Protein AF-A0A345UH56-F1 (afdb_monomer)

InterPro domains:
  IPR008769 Poly granule associated [PF05597] (12-130)
  IPR008769 Poly granule associated [PTHR38664] (7-149)

Foldseek 3Di:
DVVVVVVVVVVVVVVVVVVVVVVVVVVVVVVVVVVVVCPPVVVVVVVVVVVVVVVVVVVVVVVCVVVVVVVVVVVVVVVVVVVVVVVVVVVVVVVVVVVVCVVVVPDDPVNVVVVVVVVVVVVVVVVVVVVVVVVVVPDDPDDDDDDDDDD

Organism: NCBI:txid1457365

Radius of gyration: 54.68 Å; Cα contacts (8 Å, |Δi|>4): 7; chains: 1; bounding box: 114×68×147 Å

Sequence (151 aa):
MSKQVEKVKHEEEINVVDSLTGKAREVWLAGLGALASVEEEGQKVFTKLVEKGTHFEARGKKQLDETYEELLVAYKKLEDRVKSSFNKAEGEIDDNMQELIHKMGVPTQDEIKELTSQVEKLINKVDDLSKKVDQADKKPAAPAAAAKAGK

Solvent-accessible surface area (backbone atoms only — not comparable to full-atom values): 8592 Å² total; per-residue (Å²): 118,70,73,59,57,56,51,54,52,54,57,52,53,53,52,53,53,51,54,50,51,52,51,53,49,51,53,50,50,50,53,52,47,59,66,63,63,38,64,73,64,41,50,57,51,47,51,53,50,50,54,50,46,54,57,46,50,58,51,47,52,59,57,44,56,61,50,47,55,55,47,51,53,51,46,51,55,49,50,53,52,51,51,55,52,46,55,50,52,50,51,54,48,50,54,52,49,51,52,50,40,55,72,69,70,52,84,49,76,64,59,52,51,52,51,51,54,51,48,52,55,48,51,53,52,50,52,54,48,50,57,50,52,58,50,62,76,63,56,75,86,76,80,93,77,87,83,89,86,85,134

Secondary structure (DSSP, 8-state):
-HHHHHHHHHHHHHHHHHHHHHHHHHHHHHHHHHHHTTHHHHHHHHHHHHHHHHHHHHHHHHHHHHHHHHHHHHHHHHHHHHHHHHHHHHHHHHHHHHHHHHHTTPPPHHHHHHHHHHHHHHHHHHHHHHHHHHHHHT-------------

Structure (mmCIF, N/CA/C/O backbone):
data_AF-A0A345UH56-F1
#
_entry.id   AF-A0A345UH56-F1
#
loop_
_atom_site.group_PDB
_atom_site.id
_atom_site.type_symbol
_atom_site.label_atom_id
_atom_site.label_alt_id
_atom_site.label_comp_id
_atom_site.label_asym_id
_atom_site.label_entity_id
_atom_site.label_seq_id
_atom_site.pdbx_PDB_ins_code
_atom_site.Cartn_x
_atom_site.Cartn_y
_atom_site.Cartn_z
_atom_site.occupancy
_atom_site.B_iso_or_equiv
_atom_site.auth_seq_id
_atom_site.auth_comp_id
_atom_site.auth_asym_id
_atom_site.auth_atom_id
_atom_site.pdbx_PDB_model_num
ATOM 1 N N . MET A 1 1 ? 49.118 -53.853 -47.534 1.00 58.16 1 MET A N 1
ATOM 2 C CA . MET A 1 1 ? 48.350 -52.680 -48.010 1.00 58.16 1 MET A CA 1
ATOM 3 C C . MET A 1 1 ? 47.602 -51.959 -46.882 1.00 58.16 1 MET A C 1
ATOM 5 O O . MET A 1 1 ? 47.409 -50.761 -46.991 1.00 58.16 1 MET A O 1
ATOM 9 N N . SER A 1 2 ? 47.283 -52.610 -45.754 1.00 61.00 2 SER A N 1
ATOM 10 C CA . SER A 1 2 ? 46.509 -51.990 -44.659 1.00 61.00 2 SER A CA 1
ATOM 11 C C . SER A 1 2 ? 47.224 -50.873 -43.875 1.00 61.00 2 SER A C 1
ATOM 13 O O . SER A 1 2 ? 46.576 -49.922 -43.465 1.00 61.00 2 SER A O 1
ATOM 15 N N . LYS A 1 3 ? 48.561 -50.908 -43.730 1.00 61.34 3 LYS A N 1
ATOM 16 C CA . LYS A 1 3 ? 49.317 -49.844 -43.027 1.00 61.34 3 LYS A CA 1
ATOM 17 C C . LYS A 1 3 ? 49.417 -48.514 -43.789 1.00 61.34 3 LYS A C 1
ATOM 19 O O . LYS A 1 3 ? 49.622 -47.481 -43.166 1.00 61.34 3 LYS A O 1
ATOM 24 N N . GLN A 1 4 ? 49.304 -48.525 -45.119 1.00 60.00 4 GLN A N 1
ATOM 25 C CA . GLN A 1 4 ? 49.361 -47.292 -45.920 1.00 60.00 4 GLN A CA 1
ATOM 26 C C . GLN A 1 4 ? 48.026 -46.547 -45.908 1.00 60.00 4 GLN A C 1
ATOM 28 O O . GLN A 1 4 ? 48.023 -45.325 -45.853 1.00 60.00 4 GLN A O 1
ATOM 33 N N . VAL A 1 5 ? 46.906 -47.272 -45.861 1.00 61.41 5 VAL A N 1
ATOM 34 C CA . VAL A 1 5 ? 45.563 -46.673 -45.800 1.00 61.41 5 VAL A CA 1
ATOM 35 C C . VAL A 1 5 ? 45.334 -45.944 -44.470 1.00 61.41 5 VAL A C 1
ATOM 37 O O . VAL A 1 5 ? 44.767 -44.858 -44.453 1.00 61.41 5 VAL A O 1
ATOM 40 N N . GLU A 1 6 ? 45.834 -46.488 -43.358 1.00 60.75 6 GLU A N 1
ATOM 41 C CA . GLU A 1 6 ? 45.681 -45.864 -42.035 1.00 60.75 6 GLU A CA 1
ATOM 42 C C . GLU A 1 6 ? 46.558 -44.614 -41.856 1.00 60.75 6 GLU A C 1
ATOM 44 O O . GLU A 1 6 ? 46.143 -43.653 -41.206 1.00 60.75 6 GLU A O 1
ATOM 49 N N . LYS A 1 7 ? 47.743 -44.600 -42.486 1.00 63.34 7 LYS A N 1
ATOM 50 C CA . LYS A 1 7 ? 48.664 -43.457 -42.458 1.00 63.34 7 LYS A CA 1
ATOM 51 C C . LYS A 1 7 ? 48.138 -42.277 -43.280 1.00 63.34 7 LYS A C 1
ATOM 53 O O . LYS A 1 7 ? 48.157 -41.155 -42.791 1.00 63.34 7 LYS A O 1
ATOM 58 N N . VAL A 1 8 ? 47.608 -42.545 -44.478 1.00 61.59 8 VAL A N 1
ATOM 59 C CA . VAL A 1 8 ? 46.992 -41.512 -45.331 1.00 61.59 8 VAL A CA 1
ATOM 60 C C . VAL A 1 8 ? 45.757 -40.916 -44.650 1.00 61.59 8 VAL A C 1
ATOM 62 O O . VAL A 1 8 ? 45.584 -39.703 -44.659 1.00 61.59 8 VAL A O 1
ATOM 65 N N . LYS A 1 9 ? 44.952 -41.743 -43.971 1.00 62.50 9 LYS A N 1
ATOM 66 C CA . LYS A 1 9 ? 43.780 -41.266 -43.227 1.00 62.50 9 LYS A CA 1
ATOM 67 C C . LYS A 1 9 ? 44.149 -40.354 -42.045 1.00 62.50 9 LYS A C 1
ATOM 69 O O . LYS A 1 9 ? 43.498 -39.336 -41.843 1.00 62.50 9 LYS A O 1
ATOM 74 N N . HIS A 1 10 ? 45.206 -40.678 -41.297 1.00 58.78 10 HIS A N 1
ATOM 75 C CA . HIS A 1 10 ? 45.679 -39.824 -40.199 1.00 58.78 10 HIS A CA 1
ATOM 76 C C . HIS A 1 10 ? 46.304 -38.507 -40.689 1.00 58.78 10 HIS A C 1
ATOM 78 O O . HIS A 1 10 ? 46.119 -37.477 -40.048 1.00 58.78 10 HIS A O 1
ATOM 84 N N . GLU A 1 11 ? 47.026 -38.509 -41.814 1.00 60.28 11 GLU A N 1
ATOM 85 C CA . GLU A 1 11 ? 47.605 -37.282 -42.386 1.00 60.28 11 GLU A CA 1
ATOM 86 C C . GLU A 1 11 ? 46.524 -36.324 -42.919 1.00 60.28 11 GLU A C 1
ATOM 88 O O . GLU A 1 11 ? 46.660 -35.108 -42.779 1.00 60.28 11 GLU A O 1
ATOM 93 N N . GLU A 1 12 ? 45.426 -36.854 -43.464 1.00 60.69 12 GLU A N 1
ATOM 94 C CA . GLU A 1 12 ? 44.297 -36.054 -43.950 1.00 60.69 12 GLU A CA 1
ATOM 95 C C . GLU A 1 12 ? 43.467 -35.465 -42.792 1.00 60.69 12 GLU A C 1
ATOM 97 O O . GLU A 1 12 ? 43.133 -34.279 -42.814 1.00 60.69 12 GLU A O 1
ATOM 102 N N . GLU A 1 13 ? 43.217 -36.237 -41.725 1.00 61.03 13 GLU A N 1
ATOM 103 C CA . GLU A 1 13 ? 42.506 -35.749 -40.531 1.00 61.03 13 GLU A CA 1
ATOM 104 C C . GLU A 1 13 ? 43.284 -34.643 -39.793 1.00 61.03 13 GLU A C 1
ATOM 106 O O . GLU A 1 13 ? 42.687 -33.643 -39.387 1.00 61.03 13 GLU A O 1
ATOM 111 N N . ILE A 1 14 ? 44.615 -34.752 -39.678 1.00 65.38 14 ILE A N 1
ATOM 112 C CA . ILE A 1 14 ? 45.449 -33.718 -39.034 1.00 65.38 14 ILE A CA 1
ATOM 113 C C . ILE A 1 14 ? 45.422 -32.402 -39.830 1.00 65.38 14 ILE A C 1
ATOM 115 O O . ILE A 1 14 ? 45.336 -31.326 -39.238 1.00 65.38 14 ILE A O 1
ATOM 119 N N . ASN A 1 15 ? 45.439 -32.469 -41.164 1.00 70.56 15 ASN A N 1
ATOM 120 C CA . ASN A 1 15 ? 45.449 -31.283 -42.027 1.00 70.56 15 ASN A CA 1
ATOM 121 C C . ASN A 1 15 ? 44.099 -30.538 -42.003 1.00 70.56 15 ASN A C 1
ATOM 123 O O . ASN A 1 15 ? 44.039 -29.306 -41.958 1.00 70.56 15 ASN A O 1
ATOM 127 N N . VAL A 1 16 ? 42.990 -31.284 -41.937 1.00 72.06 16 VAL A N 1
ATOM 128 C CA . VAL A 1 16 ? 41.647 -30.704 -41.791 1.00 72.06 16 VAL A CA 1
ATOM 129 C C . VAL A 1 16 ? 41.500 -30.003 -40.437 1.00 72.06 16 VAL A C 1
ATOM 131 O O . VAL A 1 16 ? 41.017 -28.868 -40.395 1.00 72.06 16 VAL A O 1
ATOM 134 N N . VAL A 1 17 ? 41.972 -30.615 -39.347 1.00 74.44 17 VAL A N 1
ATOM 135 C CA . VAL A 1 17 ? 41.920 -30.028 -37.995 1.00 74.44 17 VAL A CA 1
ATOM 136 C C . VAL A 1 17 ? 42.788 -28.768 -37.878 1.00 74.44 17 VAL A C 1
ATOM 138 O O . VAL A 1 17 ? 42.349 -27.781 -37.279 1.00 74.44 17 VAL A O 1
ATOM 141 N N . ASP A 1 18 ? 43.975 -28.749 -38.487 1.00 77.06 18 ASP A N 1
ATOM 142 C CA . ASP A 1 18 ? 44.855 -27.573 -38.471 1.00 77.06 18 ASP A CA 1
ATOM 143 C C . ASP A 1 18 ? 44.250 -26.402 -39.272 1.00 77.06 18 ASP A C 1
ATOM 145 O O . ASP A 1 18 ? 44.197 -25.263 -38.799 1.00 77.06 18 ASP A O 1
ATOM 149 N N . SER A 1 19 ? 43.639 -26.690 -40.431 1.00 73.25 19 SER A N 1
ATOM 150 C CA . SER A 1 19 ? 42.940 -25.680 -41.241 1.00 73.25 19 SER A CA 1
ATOM 151 C C . SER A 1 19 ? 41.696 -25.092 -40.550 1.00 73.25 19 SER A C 1
ATOM 153 O O . SER A 1 19 ? 41.426 -23.893 -40.662 1.00 73.25 19 SER A O 1
ATOM 155 N N . LEU A 1 20 ? 40.952 -25.911 -39.796 1.00 77.56 20 LEU A N 1
ATOM 156 C CA . LEU A 1 20 ? 39.809 -25.474 -38.987 1.00 77.56 20 LEU A CA 1
ATOM 157 C C . LEU A 1 20 ? 40.263 -24.601 -37.815 1.00 77.56 20 LEU A C 1
ATOM 159 O O . LEU A 1 20 ? 39.655 -23.565 -37.545 1.00 77.56 20 LEU A O 1
ATOM 163 N N . THR A 1 21 ? 41.359 -24.980 -37.158 1.00 81.31 21 THR A N 1
ATOM 164 C CA . THR A 1 21 ? 41.936 -24.223 -36.039 1.00 81.31 21 THR A CA 1
ATOM 165 C C . THR A 1 21 ? 42.480 -22.869 -36.502 1.00 81.31 21 THR A C 1
ATOM 167 O O . THR A 1 21 ? 42.286 -21.858 -35.821 1.00 81.31 21 THR A O 1
ATOM 170 N N . GLY A 1 22 ? 43.092 -22.813 -37.690 1.00 83.44 22 GLY A N 1
ATOM 171 C CA . GLY A 1 22 ? 43.541 -21.569 -38.318 1.00 83.44 22 GLY A CA 1
ATOM 172 C C . GLY A 1 22 ? 42.391 -20.599 -38.607 1.00 83.44 22 GLY A C 1
ATOM 173 O O . GLY A 1 22 ? 42.442 -19.441 -38.194 1.00 83.44 22 GLY A O 1
ATOM 174 N N . LYS A 1 23 ? 41.307 -21.085 -39.224 1.00 84.94 23 LYS A N 1
ATOM 175 C CA . LYS A 1 23 ? 40.113 -20.270 -39.516 1.00 84.94 23 LYS A CA 1
ATOM 176 C C . LYS A 1 23 ? 39.380 -19.825 -38.250 1.00 84.94 23 LYS A C 1
ATOM 178 O O . LYS A 1 23 ? 38.927 -18.687 -38.171 1.00 84.94 23 LYS A O 1
ATOM 183 N N . ALA A 1 24 ? 39.296 -20.688 -37.236 1.00 82.69 24 ALA A N 1
ATOM 184 C CA . ALA A 1 24 ? 38.706 -20.336 -35.945 1.00 82.69 24 ALA A CA 1
ATOM 185 C C . ALA A 1 24 ? 39.492 -19.215 -35.245 1.00 82.69 24 ALA A C 1
ATOM 187 O O . ALA A 1 24 ? 38.896 -18.293 -34.690 1.00 82.69 24 ALA A O 1
ATOM 188 N N . ARG A 1 25 ? 40.829 -19.252 -35.317 1.00 82.81 25 ARG A N 1
ATOM 189 C CA . ARG A 1 25 ? 41.699 -18.191 -34.795 1.00 82.81 25 ARG A CA 1
ATOM 190 C C . ARG A 1 25 ? 41.503 -16.873 -35.540 1.00 82.81 25 ARG A C 1
ATOM 192 O O . ARG A 1 25 ? 41.478 -15.829 -34.900 1.00 82.81 25 ARG A O 1
ATOM 199 N N . GLU A 1 26 ? 41.354 -16.910 -36.859 1.00 86.31 26 GLU A N 1
ATOM 200 C CA . GLU A 1 26 ? 41.111 -15.717 -37.676 1.00 86.31 26 GLU A CA 1
ATOM 201 C C . GLU A 1 26 ? 39.766 -15.061 -37.336 1.00 86.31 26 GLU A C 1
ATOM 203 O O . GLU A 1 26 ? 39.718 -13.861 -37.080 1.00 86.31 26 GLU A O 1
ATOM 208 N N . VAL A 1 27 ? 38.694 -15.853 -37.215 1.00 86.94 27 VAL A N 1
ATOM 209 C CA . VAL A 1 27 ? 37.377 -15.364 -36.767 1.00 86.94 27 VAL A CA 1
ATOM 210 C C . VAL A 1 27 ? 37.454 -14.792 -35.350 1.00 86.94 27 VAL A C 1
ATOM 212 O O . VAL A 1 27 ? 36.871 -13.745 -35.071 1.00 86.94 27 VAL A O 1
ATOM 215 N N . TRP A 1 28 ? 38.203 -15.439 -34.457 1.00 82.81 28 TRP A N 1
ATOM 216 C CA . TRP A 1 28 ? 38.394 -14.959 -33.090 1.00 82.81 28 TRP A CA 1
ATOM 217 C C . TRP A 1 28 ? 39.159 -13.630 -33.038 1.00 82.81 28 TRP A C 1
ATOM 219 O O . TRP A 1 28 ? 38.747 -12.704 -32.343 1.00 82.81 28 TRP A O 1
ATOM 229 N N . LEU A 1 29 ? 40.240 -13.496 -33.810 1.00 90.62 29 LEU A N 1
ATOM 230 C CA . LEU A 1 29 ? 41.011 -12.256 -33.910 1.00 90.62 29 LEU A CA 1
ATOM 231 C C . LEU A 1 29 ? 40.219 -11.139 -34.592 1.00 90.62 29 LEU A C 1
ATOM 233 O O . LEU A 1 29 ? 40.317 -9.995 -34.164 1.00 90.62 29 LEU A O 1
ATOM 237 N N . ALA A 1 30 ? 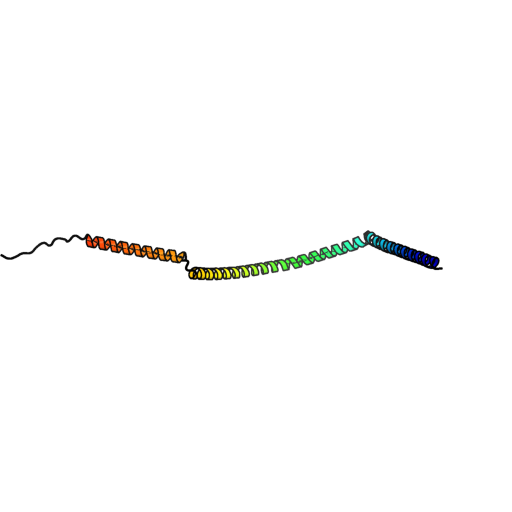39.396 -11.454 -35.593 1.00 88.44 30 ALA A N 1
ATOM 238 C CA . ALA A 1 30 ? 38.478 -10.499 -36.206 1.00 88.44 30 ALA A CA 1
ATOM 239 C C . ALA A 1 30 ? 37.395 -10.035 -35.217 1.00 88.44 30 ALA A C 1
ATOM 241 O O . ALA A 1 30 ? 37.084 -8.847 -35.161 1.00 88.44 30 ALA A O 1
ATOM 242 N N . GLY A 1 31 ? 36.871 -10.939 -34.382 1.00 79.19 31 GLY A N 1
ATOM 243 C CA . GLY A 1 31 ? 35.945 -10.598 -33.299 1.00 79.19 31 GLY A CA 1
ATOM 244 C C . GLY A 1 31 ? 36.578 -9.687 -32.241 1.00 79.19 31 GLY A C 1
ATO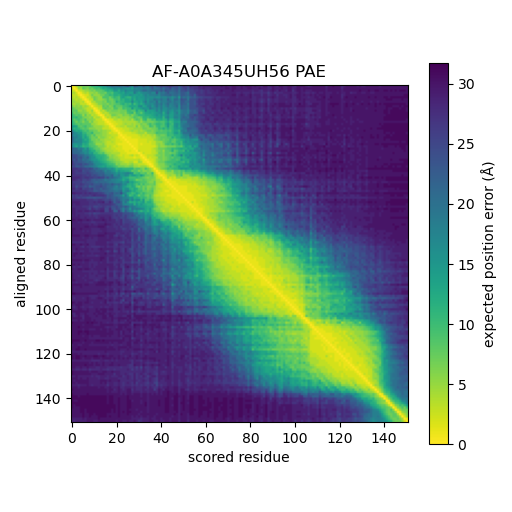M 245 O O . GLY A 1 31 ? 35.972 -8.696 -31.839 1.00 79.19 31 GLY A O 1
ATOM 246 N N . LEU A 1 32 ? 37.823 -9.967 -31.841 1.00 83.56 32 LEU A N 1
ATOM 247 C CA . LEU A 1 32 ? 38.587 -9.116 -30.922 1.00 83.56 32 LEU A CA 1
ATOM 248 C C . LEU A 1 32 ? 38.990 -7.777 -31.555 1.00 83.56 32 LEU A C 1
ATOM 250 O O . LEU A 1 32 ? 38.964 -6.751 -30.883 1.00 83.56 32 LEU A O 1
ATOM 254 N N . GLY A 1 33 ? 39.313 -7.769 -32.848 1.00 74.81 33 GLY A N 1
ATOM 255 C CA . GLY A 1 33 ? 39.607 -6.564 -33.616 1.00 74.81 33 GLY A CA 1
ATOM 256 C C . GLY A 1 33 ? 38.385 -5.661 -33.747 1.00 74.81 33 GLY A C 1
ATOM 257 O O . GLY A 1 33 ? 38.501 -4.466 -33.511 1.00 74.81 33 GLY A O 1
ATOM 258 N N . ALA A 1 34 ? 37.201 -6.212 -34.028 1.00 76.44 34 ALA A N 1
ATOM 259 C CA . ALA A 1 34 ? 35.947 -5.458 -34.067 1.00 76.44 34 ALA A CA 1
ATOM 260 C C . ALA A 1 34 ? 35.552 -4.905 -32.686 1.00 76.44 34 ALA A C 1
ATOM 262 O O . ALA A 1 34 ? 35.092 -3.770 -32.593 1.00 76.44 34 ALA A O 1
ATOM 263 N N . LEU A 1 35 ? 35.783 -5.674 -31.614 1.00 66.31 35 LEU A N 1
ATOM 264 C CA . LEU A 1 35 ? 35.571 -5.220 -30.236 1.00 66.31 35 LEU A CA 1
ATOM 265 C C . LEU A 1 35 ? 36.528 -4.076 -29.851 1.00 66.31 35 LEU A C 1
ATOM 267 O O . LEU A 1 35 ? 36.109 -3.134 -29.185 1.00 66.31 35 LEU A O 1
ATOM 271 N N . ALA A 1 36 ? 37.788 -4.135 -30.296 1.00 67.94 36 ALA A N 1
ATOM 272 C CA . ALA A 1 36 ? 38.784 -3.084 -30.075 1.00 67.94 36 ALA A CA 1
ATOM 273 C C . ALA A 1 36 ? 38.610 -1.866 -31.007 1.00 67.94 36 ALA A C 1
ATOM 275 O O . ALA A 1 36 ? 38.959 -0.755 -30.629 1.00 67.94 36 ALA A O 1
ATOM 276 N N . SER A 1 37 ? 38.029 -2.038 -32.201 1.00 64.12 37 SER A N 1
ATOM 277 C CA . SER A 1 37 ? 37.859 -0.968 -33.207 1.00 64.12 37 SER A CA 1
ATOM 278 C C . SER A 1 37 ? 36.759 0.045 -32.862 1.00 64.12 37 SER A C 1
ATOM 280 O O . SER A 1 37 ? 36.526 0.989 -33.613 1.00 64.12 37 SER A O 1
ATOM 282 N N . VAL A 1 38 ? 36.068 -0.126 -31.732 1.00 63.78 38 VAL A N 1
ATOM 283 C CA . VAL A 1 38 ? 34.926 0.707 -31.327 1.00 63.78 38 VAL A CA 1
ATOM 284 C C . VAL A 1 38 ? 35.330 2.025 -30.644 1.00 63.78 38 VAL A C 1
ATOM 286 O O . VAL A 1 38 ? 34.471 2.730 -30.126 1.00 63.78 38 VAL A O 1
ATOM 289 N N . GLU A 1 39 ? 36.604 2.419 -30.653 1.00 62.12 39 GLU A N 1
ATOM 290 C CA . GLU A 1 39 ? 37.031 3.649 -29.966 1.00 62.12 39 GLU A CA 1
ATOM 291 C C . GLU A 1 39 ? 36.447 4.931 -30.592 1.00 62.12 39 GLU A C 1
ATOM 293 O O . GLU A 1 39 ? 35.883 5.752 -29.871 1.00 62.12 39 GLU A O 1
ATOM 298 N N . GLU A 1 40 ? 36.487 5.106 -31.918 1.00 61.91 40 GLU A N 1
ATOM 299 C CA . GLU A 1 40 ? 36.116 6.396 -32.533 1.00 61.91 40 GLU A CA 1
ATOM 300 C C . GLU A 1 40 ? 34.632 6.486 -32.949 1.00 61.91 40 GLU A C 1
ATOM 302 O O . GLU A 1 40 ? 33.966 7.511 -32.757 1.00 61.91 40 GLU A O 1
ATOM 307 N N . GLU A 1 41 ? 34.063 5.398 -33.477 1.00 69.75 41 GLU A N 1
ATOM 308 C CA . GLU A 1 41 ? 32.634 5.337 -33.819 1.00 69.75 41 GLU A CA 1
ATOM 309 C C . GLU A 1 41 ? 31.758 4.985 -32.609 1.00 69.75 41 GLU A C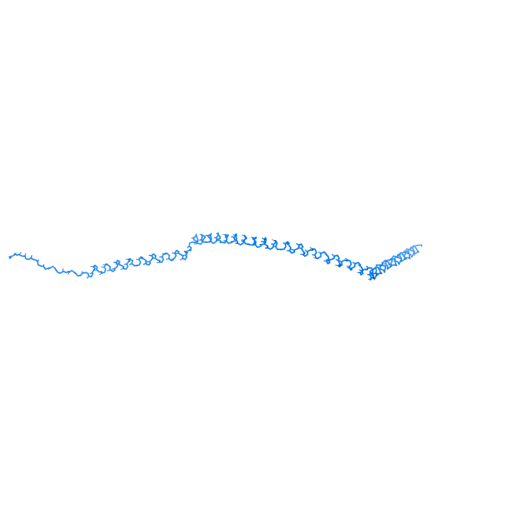 1
ATOM 311 O O . GLU A 1 41 ? 30.639 5.495 -32.482 1.00 69.75 41 GLU A O 1
ATOM 316 N N . GLY A 1 42 ? 32.277 4.189 -31.667 1.00 71.38 42 GLY A N 1
ATOM 317 C CA . GLY A 1 42 ? 31.563 3.828 -30.444 1.00 71.38 42 GLY A CA 1
ATOM 318 C C . GLY A 1 42 ? 31.349 5.021 -29.521 1.00 71.38 42 GLY A C 1
ATOM 319 O O . GLY A 1 42 ? 30.271 5.139 -28.941 1.00 71.38 42 GLY A O 1
ATOM 320 N N . GLN A 1 43 ? 32.287 5.973 -29.457 1.00 72.19 43 GLN A N 1
ATOM 321 C CA . GLN A 1 43 ? 32.110 7.185 -28.652 1.00 72.19 43 GLN A CA 1
ATOM 322 C C . GLN A 1 43 ? 30.985 8.084 -29.193 1.00 72.19 43 GLN A C 1
ATOM 324 O O . GLN A 1 43 ? 30.187 8.608 -28.418 1.00 72.19 43 GLN A O 1
ATOM 329 N N . LYS A 1 44 ? 30.833 8.209 -30.520 1.00 81.56 44 LYS A N 1
ATOM 330 C CA . LYS A 1 44 ? 29.710 8.949 -31.133 1.00 81.56 44 LYS A CA 1
ATOM 331 C C . LYS A 1 44 ? 28.365 8.261 -30.895 1.00 81.56 44 LYS A C 1
ATOM 333 O O . LYS A 1 44 ? 27.365 8.937 -30.646 1.00 81.56 44 LYS A O 1
ATOM 338 N N . VAL A 1 45 ? 28.325 6.931 -30.969 1.00 80.69 45 VAL A N 1
ATOM 339 C CA . VAL A 1 45 ? 27.118 6.142 -30.679 1.00 80.69 45 VAL A CA 1
ATOM 340 C C . VAL A 1 45 ? 26.759 6.231 -29.197 1.00 80.69 45 VAL A C 1
ATOM 342 O O . VAL A 1 45 ? 25.598 6.472 -28.875 1.00 80.69 45 VAL A O 1
ATOM 345 N N . PHE A 1 46 ? 27.744 6.135 -28.304 1.00 81.62 46 PHE A N 1
ATOM 346 C CA . PHE A 1 46 ? 27.565 6.304 -26.866 1.00 81.62 46 PHE A CA 1
ATOM 347 C C . PHE A 1 46 ? 27.019 7.692 -26.530 1.00 81.62 46 PHE A C 1
ATOM 349 O O . PHE A 1 46 ? 25.987 7.779 -25.873 1.00 81.62 46 PHE A O 1
ATOM 356 N N . THR A 1 47 ? 27.617 8.769 -27.049 1.00 85.19 47 THR A N 1
ATOM 357 C CA . THR A 1 47 ? 27.114 10.136 -26.834 1.00 85.19 47 THR A CA 1
ATOM 358 C C . THR A 1 47 ? 25.673 10.283 -27.318 1.00 85.19 47 THR A C 1
ATOM 360 O O . THR A 1 47 ? 24.841 10.799 -26.579 1.00 85.19 47 THR A O 1
ATOM 363 N N . LYS A 1 48 ? 25.323 9.746 -28.498 1.00 87.38 48 LYS A N 1
ATOM 364 C CA . LYS A 1 48 ? 23.930 9.744 -28.985 1.00 87.38 48 LYS A CA 1
ATOM 365 C C . LYS A 1 48 ? 22.981 8.935 -28.098 1.00 87.38 48 LYS A C 1
ATOM 367 O O . LYS A 1 48 ? 21.816 9.308 -27.959 1.00 87.38 48 LYS A O 1
ATOM 372 N N . LEU A 1 49 ? 23.435 7.816 -27.532 1.00 87.25 49 LEU A N 1
ATOM 373 C CA . LEU A 1 49 ? 22.645 7.021 -26.590 1.00 87.25 49 LEU A CA 1
ATOM 374 C C . LEU A 1 49 ? 22.449 7.762 -25.266 1.00 87.25 49 LEU A C 1
ATOM 376 O O . LEU A 1 49 ? 21.331 7.783 -24.760 1.00 87.25 49 LEU A O 1
ATOM 380 N N . VAL A 1 50 ? 23.495 8.400 -24.741 1.00 89.94 50 VAL A N 1
ATOM 381 C CA . VAL A 1 50 ? 23.432 9.214 -23.522 1.00 89.94 50 VAL A CA 1
ATOM 382 C C . VAL A 1 50 ? 22.496 10.401 -23.725 1.00 89.94 50 VAL A C 1
ATOM 384 O O . VAL A 1 50 ? 21.626 10.626 -22.896 1.00 89.94 50 VAL A O 1
ATOM 387 N N . GLU A 1 51 ? 22.588 11.102 -24.853 1.00 90.44 51 GLU A N 1
ATOM 388 C CA . GLU A 1 51 ? 21.728 12.243 -25.186 1.00 90.44 51 GLU A CA 1
ATOM 389 C C . GLU A 1 51 ? 20.257 11.824 -25.376 1.00 90.44 51 GLU A C 1
ATOM 391 O O . GLU A 1 51 ? 19.333 12.487 -24.903 1.00 90.44 51 GLU A O 1
ATOM 396 N N . LYS A 1 52 ? 20.005 10.658 -25.988 1.00 86.25 52 LYS A N 1
ATOM 397 C CA . LYS A 1 52 ? 18.658 10.061 -26.002 1.00 86.25 52 LYS A CA 1
ATOM 398 C C . LYS A 1 52 ? 18.186 9.666 -24.603 1.00 86.25 52 LYS A C 1
ATOM 400 O O . LYS A 1 52 ? 17.007 9.850 -24.307 1.00 86.25 52 LYS A O 1
ATOM 405 N N . GLY A 1 53 ? 19.075 9.131 -23.769 1.00 85.94 53 GLY A N 1
ATOM 406 C CA . GLY A 1 53 ? 18.799 8.729 -22.392 1.00 85.94 53 GLY A CA 1
ATOM 407 C C . GLY A 1 53 ? 18.417 9.915 -21.513 1.00 85.94 53 GLY A C 1
ATOM 408 O O . GLY A 1 53 ? 17.382 9.868 -20.858 1.00 85.94 53 GLY A O 1
ATOM 409 N N . THR A 1 54 ? 19.162 11.018 -21.580 1.00 84.38 54 THR A N 1
ATOM 410 C CA . THR A 1 54 ? 18.853 12.253 -20.844 1.00 84.38 54 THR A CA 1
ATOM 411 C C . THR A 1 54 ? 17.545 12.884 -21.322 1.00 84.38 54 THR A C 1
ATOM 413 O O . THR A 1 54 ? 16.728 13.303 -20.503 1.00 84.38 54 THR A O 1
ATOM 416 N N . HIS A 1 55 ? 17.267 12.885 -22.631 1.00 82.56 55 HIS A N 1
ATOM 417 C CA . HIS A 1 55 ? 15.972 13.329 -23.161 1.00 82.56 55 HIS A CA 1
ATOM 418 C C . HIS A 1 55 ? 14.800 12.420 -22.768 1.00 82.56 55 HIS A C 1
ATOM 420 O O . HIS A 1 55 ? 13.666 12.899 -22.645 1.00 82.56 55 HIS A O 1
ATOM 426 N N . PHE A 1 56 ? 15.042 11.118 -22.620 1.00 82.69 56 PHE A N 1
ATOM 427 C CA . PHE A 1 56 ? 14.046 10.159 -22.156 1.00 82.69 56 PHE A CA 1
ATOM 428 C C . PHE A 1 56 ? 13.792 10.316 -20.656 1.00 82.69 56 PHE A C 1
ATOM 430 O O . PHE A 1 56 ? 12.639 10.396 -20.251 1.00 82.69 56 PHE A O 1
ATOM 437 N N . GLU A 1 57 ? 14.841 10.465 -19.847 1.00 77.88 57 GLU A N 1
ATOM 438 C CA . GLU A 1 57 ? 14.750 10.723 -18.409 1.00 77.88 57 GLU A CA 1
ATOM 439 C C . GLU A 1 57 ? 14.028 12.045 -18.119 1.00 77.88 57 GLU A C 1
ATOM 441 O O . GLU A 1 57 ? 13.136 12.081 -17.277 1.00 77.88 57 GLU A O 1
ATOM 446 N N . ALA A 1 58 ? 14.333 13.119 -18.856 1.00 75.31 58 ALA A N 1
ATOM 447 C CA . ALA A 1 58 ? 13.660 14.408 -18.697 1.00 75.31 58 ALA A CA 1
ATOM 448 C C . ALA A 1 58 ? 12.159 14.347 -19.044 1.00 75.31 58 ALA A C 1
ATOM 450 O O . ALA A 1 58 ? 11.345 15.008 -18.396 1.00 75.31 58 ALA A O 1
ATOM 451 N N . ARG A 1 59 ? 11.775 13.544 -20.049 1.00 73.06 59 AR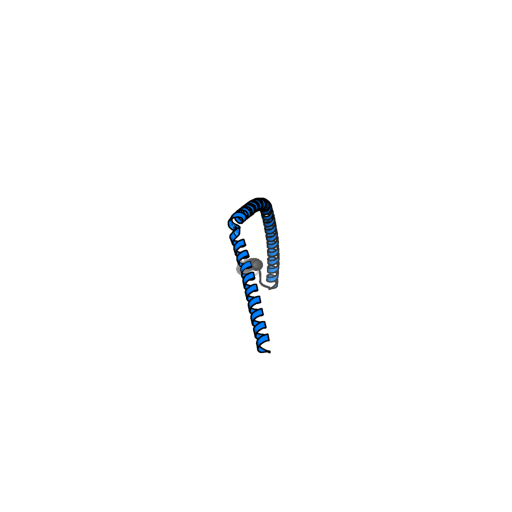G A N 1
ATOM 452 C CA . ARG A 1 59 ? 10.361 13.291 -20.379 1.00 73.06 59 ARG A CA 1
ATOM 453 C C . ARG A 1 59 ? 9.683 12.386 -19.355 1.00 73.06 59 ARG A C 1
ATOM 455 O O . ARG A 1 59 ? 8.557 12.674 -18.963 1.00 73.06 59 ARG A O 1
ATOM 462 N N . GLY A 1 60 ? 10.376 11.338 -18.918 1.00 72.50 60 GLY A N 1
ATOM 463 C CA . GLY A 1 60 ? 9.903 10.403 -17.905 1.00 72.50 60 GLY A CA 1
ATOM 464 C C . GLY A 1 60 ? 9.646 11.103 -16.577 1.00 72.50 60 GLY A C 1
ATOM 465 O O . GLY A 1 60 ? 8.553 10.974 -16.051 1.00 72.50 60 GLY A O 1
ATOM 466 N N . LYS A 1 61 ? 10.589 11.921 -16.089 1.00 69.69 61 LYS A N 1
ATOM 467 C CA . LYS A 1 61 ? 10.445 12.703 -14.849 1.00 69.69 61 LYS A CA 1
ATOM 468 C C . LYS A 1 61 ? 9.234 13.634 -14.873 1.00 69.69 61 LYS A C 1
ATOM 470 O O . LYS A 1 61 ? 8.459 13.609 -13.933 1.00 69.69 61 LYS A O 1
ATOM 475 N N . LYS A 1 62 ? 9.005 14.377 -15.964 1.00 68.12 62 LYS A N 1
ATOM 476 C CA . LYS A 1 62 ? 7.817 15.247 -16.077 1.00 68.12 62 LYS A CA 1
ATOM 477 C C . LYS A 1 62 ? 6.495 14.478 -16.028 1.00 68.12 62 LYS A C 1
ATOM 479 O O . LYS A 1 62 ? 5.559 14.938 -15.393 1.00 68.12 62 LYS A O 1
ATOM 484 N N . GLN A 1 63 ? 6.417 13.326 -16.695 1.00 66.00 63 GLN A N 1
ATOM 485 C CA . GLN A 1 63 ? 5.208 12.495 -16.673 1.00 66.00 63 GLN A CA 1
ATOM 486 C C . GLN A 1 63 ? 5.024 11.774 -15.333 1.00 66.00 63 GLN A C 1
ATOM 488 O O . GLN A 1 63 ? 3.894 11.591 -14.884 1.00 66.00 63 GLN A O 1
ATOM 493 N N . LEU A 1 64 ? 6.127 11.377 -14.693 1.00 66.69 64 LEU A N 1
ATOM 494 C CA . LEU A 1 64 ? 6.129 10.773 -13.366 1.00 66.69 64 LEU A CA 1
ATOM 495 C C . LEU A 1 64 ? 5.709 11.774 -12.297 1.00 66.69 64 LEU A C 1
ATOM 497 O O . LEU A 1 64 ? 4.861 11.414 -11.505 1.00 66.69 64 LEU A O 1
ATOM 501 N N . ASP A 1 65 ? 6.215 13.007 -12.285 1.00 69.19 65 ASP A N 1
ATOM 502 C CA . ASP A 1 65 ? 5.861 13.983 -11.244 1.00 69.19 65 ASP A CA 1
ATOM 503 C C . ASP A 1 65 ? 4.347 14.280 -11.225 1.00 69.19 65 ASP A C 1
ATOM 505 O O . ASP A 1 65 ? 3.730 14.244 -10.160 1.00 69.19 65 ASP A O 1
ATOM 509 N N . GLU A 1 66 ? 3.715 14.463 -12.392 1.00 68.25 66 GLU A N 1
ATOM 510 C CA . GLU A 1 66 ? 2.258 14.673 -12.489 1.00 68.25 66 GLU A CA 1
ATOM 511 C C . GLU A 1 66 ? 1.453 13.434 -12.056 1.00 68.25 66 GLU A C 1
ATOM 513 O O . GLU A 1 66 ? 0.469 13.548 -11.325 1.00 68.25 66 GLU A O 1
ATOM 518 N N . THR A 1 67 ? 1.885 12.232 -12.449 1.00 71.69 67 THR A N 1
ATOM 519 C CA . THR A 1 67 ? 1.189 10.993 -12.054 1.00 71.69 67 THR A CA 1
ATOM 520 C C . THR A 1 67 ? 1.461 10.592 -10.606 1.00 71.69 67 THR A C 1
ATOM 522 O O . THR A 1 67 ? 0.617 9.958 -9.978 1.00 71.69 67 TH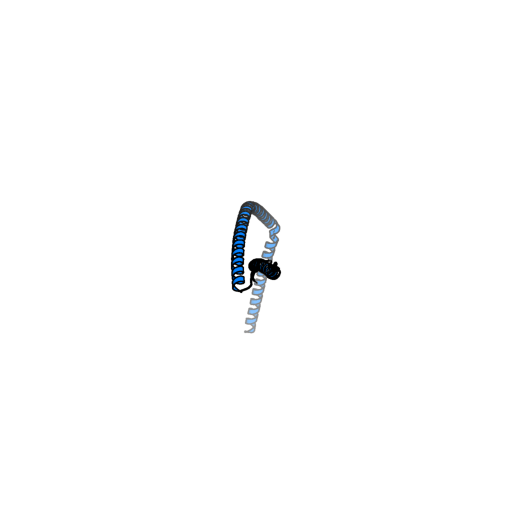R A O 1
ATOM 525 N N . TYR A 1 68 ? 2.603 10.969 -10.036 1.00 76.06 68 TYR A N 1
ATOM 526 C CA . TYR A 1 68 ? 2.986 10.611 -8.675 1.00 76.06 68 TYR A CA 1
ATOM 527 C C . TYR A 1 68 ? 2.176 11.387 -7.637 1.00 76.06 68 TYR A C 1
ATOM 529 O O . TYR A 1 68 ? 1.776 10.804 -6.628 1.00 76.06 68 TYR A O 1
ATOM 537 N N . GLU A 1 69 ? 1.868 12.665 -7.885 1.00 75.44 69 GLU A N 1
ATOM 538 C CA . GLU A 1 69 ? 0.974 13.428 -7.007 1.00 75.44 69 GLU A CA 1
ATOM 539 C C . GLU A 1 69 ? -0.457 12.873 -7.023 1.00 75.44 69 GLU A C 1
ATOM 541 O O . GLU A 1 69 ? -1.046 12.659 -5.958 1.00 75.44 69 GLU A O 1
ATOM 546 N N . GLU A 1 70 ? -1.002 12.548 -8.200 1.00 77.94 70 GLU A N 1
ATOM 547 C CA . GLU A 1 70 ? -2.324 11.917 -8.308 1.00 77.94 70 GLU A CA 1
ATOM 548 C C . GLU A 1 70 ? -2.363 10.542 -7.629 1.00 77.94 70 GLU A C 1
ATOM 550 O O . GLU A 1 70 ? -3.307 10.232 -6.892 1.00 77.94 70 GLU A O 1
ATOM 555 N N . LEU A 1 71 ? -1.315 9.734 -7.813 1.00 81.75 71 LEU A N 1
ATOM 556 C CA . LEU A 1 71 ? -1.181 8.434 -7.162 1.00 81.75 71 LEU A CA 1
ATOM 557 C C . LEU A 1 71 ? -1.042 8.563 -5.645 1.00 81.75 71 LEU A C 1
ATOM 559 O O . LEU A 1 71 ? -1.662 7.786 -4.923 1.00 81.75 71 LEU A O 1
ATOM 563 N N . LEU A 1 72 ? -0.297 9.547 -5.138 1.00 80.44 72 LEU A N 1
ATOM 564 C CA . LEU A 1 72 ? -0.191 9.804 -3.699 1.00 80.44 72 LEU A CA 1
ATOM 565 C C . LEU A 1 72 ? -1.541 10.192 -3.090 1.00 80.44 72 LEU A C 1
ATOM 567 O O . LEU A 1 72 ? -1.882 9.729 -1.999 1.00 80.44 72 LEU A O 1
ATOM 571 N N . VAL A 1 73 ? -2.331 11.014 -3.785 1.00 84.25 73 VAL A N 1
ATOM 572 C CA . VAL A 1 73 ? -3.683 11.385 -3.340 1.00 84.25 73 VAL A CA 1
ATOM 573 C C . VAL A 1 73 ? -4.620 10.175 -3.370 1.00 84.25 73 VAL A C 1
ATOM 575 O O . VAL A 1 73 ? -5.389 9.969 -2.427 1.00 84.25 73 VAL A O 1
ATOM 578 N N . ALA A 1 74 ? -4.555 9.356 -4.422 1.00 82.81 74 ALA A N 1
ATOM 579 C CA . ALA A 1 74 ? -5.340 8.130 -4.529 1.00 82.81 74 ALA A CA 1
ATOM 580 C C . ALA A 1 74 ? -4.959 7.112 -3.443 1.00 82.81 74 ALA A C 1
ATOM 582 O O . ALA A 1 74 ? -5.842 6.529 -2.813 1.00 82.81 74 ALA A O 1
ATOM 583 N N . TYR A 1 75 ? -3.662 6.956 -3.173 1.00 88.50 75 TYR A N 1
ATOM 584 C CA . TYR A 1 75 ? -3.138 6.075 -2.136 1.00 88.50 75 TYR A CA 1
ATOM 585 C C . TYR A 1 75 ? -3.603 6.509 -0.748 1.00 88.50 75 TYR A C 1
ATOM 587 O O . TYR A 1 75 ? -4.165 5.692 -0.027 1.00 88.50 75 TYR A O 1
ATOM 595 N N . LYS A 1 76 ? -3.479 7.799 -0.399 1.00 88.12 76 LYS A N 1
ATOM 596 C CA . LYS A 1 76 ? -3.977 8.322 0.886 1.00 88.12 76 LYS A CA 1
ATOM 597 C C . LYS A 1 76 ? -5.478 8.083 1.063 1.00 88.12 76 LYS A C 1
ATOM 599 O O . LYS A 1 76 ? -5.899 7.599 2.106 1.00 88.12 76 LYS A O 1
ATOM 604 N N . LYS A 1 77 ? -6.290 8.334 0.027 1.00 87.94 77 LYS A N 1
ATOM 605 C CA . LYS A 1 77 ? -7.739 8.051 0.070 1.00 87.94 77 LYS A CA 1
ATOM 606 C C . LYS A 1 77 ? -8.043 6.564 0.257 1.00 87.94 77 LYS A C 1
ATOM 608 O O . LYS A 1 77 ? -9.016 6.218 0.929 1.00 87.94 77 LYS A O 1
ATOM 613 N N . LEU A 1 78 ? -7.257 5.691 -0.368 1.00 91.62 78 LEU A N 1
ATOM 614 C CA . LEU A 1 78 ? -7.411 4.249 -0.224 1.00 91.62 78 LEU A CA 1
ATOM 615 C C . LEU A 1 78 ? -7.004 3.798 1.183 1.00 91.62 78 LEU A C 1
ATOM 617 O O . LEU A 1 78 ? -7.742 3.042 1.807 1.00 91.62 78 LEU A O 1
ATOM 621 N N . GLU A 1 79 ? -5.894 4.317 1.702 1.00 91.38 79 GLU A N 1
ATOM 622 C CA . GLU A 1 79 ? -5.413 4.069 3.059 1.00 91.38 79 GLU A CA 1
ATOM 623 C C . GLU A 1 79 ? -6.446 4.505 4.108 1.00 91.38 79 GLU A C 1
ATOM 625 O O . GLU A 1 79 ? -6.785 3.718 4.990 1.00 91.38 79 GLU A O 1
ATOM 630 N N . ASP A 1 80 ? -7.025 5.701 3.973 1.00 92.25 80 ASP A N 1
ATOM 631 C CA . ASP A 1 80 ? -8.069 6.201 4.875 1.00 92.25 80 ASP A CA 1
ATOM 632 C C . ASP A 1 80 ? -9.331 5.325 4.836 1.00 92.25 80 ASP A C 1
ATOM 634 O O . ASP A 1 80 ? -9.922 5.013 5.874 1.00 92.25 80 ASP A O 1
ATOM 638 N N . ARG A 1 81 ? -9.742 4.870 3.644 1.00 89.50 81 ARG A N 1
ATOM 639 C CA . ARG A 1 81 ? -10.893 3.966 3.487 1.00 89.50 81 ARG A CA 1
ATOM 640 C C . ARG A 1 81 ? -10.624 2.594 4.104 1.00 89.50 81 ARG A C 1
ATOM 642 O O . ARG A 1 81 ? -11.520 2.030 4.737 1.00 89.50 81 ARG A O 1
ATOM 649 N N . VAL A 1 82 ? -9.417 2.062 3.926 1.00 91.88 82 VAL A N 1
ATOM 650 C CA . VAL A 1 82 ? -9.002 0.786 4.519 1.00 91.88 82 VAL A CA 1
ATOM 651 C C . VAL A 1 82 ? -8.949 0.910 6.038 1.00 91.88 82 VAL A C 1
ATOM 653 O O . VAL A 1 82 ? -9.563 0.086 6.705 1.00 91.88 82 VAL A O 1
ATOM 656 N N . LYS A 1 83 ? -8.341 1.968 6.591 1.00 90.06 83 LYS A N 1
ATOM 657 C CA . LYS A 1 83 ? -8.334 2.236 8.041 1.00 90.06 83 LYS A CA 1
ATOM 658 C C . LYS A 1 83 ? -9.742 2.362 8.610 1.00 90.06 83 LYS A C 1
ATOM 660 O O . LYS A 1 83 ? -10.047 1.751 9.623 1.00 90.06 83 LYS A O 1
ATOM 665 N N . SER A 1 84 ? -10.632 3.097 7.944 1.00 88.69 84 SER A N 1
ATOM 666 C CA . SER A 1 84 ? -12.023 3.222 8.397 1.00 88.69 84 SER A CA 1
ATOM 667 C C . SER A 1 84 ? -12.764 1.881 8.383 1.00 88.69 84 SER A C 1
ATOM 669 O O . SER A 1 84 ? -13.536 1.600 9.297 1.00 88.69 84 SER A O 1
ATOM 671 N N . SER A 1 85 ? -12.522 1.048 7.369 1.00 90.38 85 SER A N 1
ATOM 672 C CA . SER A 1 85 ? -13.119 -0.290 7.283 1.00 90.38 85 SER A CA 1
ATOM 673 C C . SER A 1 85 ? -12.527 -1.236 8.330 1.00 90.38 85 SER A C 1
ATOM 675 O O . SER A 1 85 ? -13.260 -2.021 8.919 1.00 90.38 85 SER A O 1
ATOM 677 N N . PHE A 1 86 ? -11.227 -1.116 8.604 1.00 91.31 86 PHE A N 1
ATOM 678 C CA . PHE A 1 86 ? -10.531 -1.873 9.638 1.00 91.31 86 PHE A CA 1
ATOM 679 C C . PHE A 1 86 ? -11.046 -1.517 11.034 1.00 91.31 86 PHE A C 1
ATOM 681 O O . PHE A 1 86 ? -11.418 -2.415 11.771 1.00 91.31 86 PHE A O 1
ATOM 688 N N . ASN A 1 87 ? -11.197 -0.229 11.353 1.00 89.62 87 ASN A N 1
ATOM 689 C CA . ASN A 1 87 ? -11.756 0.207 12.637 1.00 89.62 87 ASN A CA 1
ATOM 690 C C . ASN A 1 87 ? -13.200 -0.286 12.844 1.00 89.62 87 ASN A C 1
ATOM 692 O O . ASN A 1 87 ? -13.594 -0.586 13.965 1.00 89.62 87 ASN A O 1
ATOM 696 N N . LYS A 1 88 ? -14.007 -0.371 11.775 1.00 91.31 88 LYS A N 1
ATOM 697 C CA . LYS A 1 88 ? -15.354 -0.964 11.856 1.00 91.31 88 LYS A CA 1
ATOM 698 C C . LYS A 1 88 ? -15.295 -2.465 12.127 1.00 91.31 88 LYS A C 1
ATOM 700 O O . LYS A 1 88 ? -16.040 -2.946 12.968 1.00 91.31 88 LYS A O 1
ATOM 705 N N . ALA A 1 89 ? -14.400 -3.178 11.444 1.00 88.94 89 ALA A N 1
ATOM 706 C CA . ALA A 1 89 ? -14.189 -4.601 11.679 1.00 88.94 89 ALA A CA 1
ATOM 707 C C . ALA A 1 89 ? -13.642 -4.878 13.090 1.00 88.94 89 ALA A C 1
ATOM 709 O O . ALA A 1 89 ? -14.041 -5.854 13.707 1.00 88.94 89 ALA A O 1
ATOM 710 N N . GLU A 1 90 ? -12.773 -4.013 13.618 1.00 88.12 90 GLU A N 1
ATOM 711 C CA . GLU A 1 90 ? -12.270 -4.088 14.994 1.00 88.12 90 GLU A CA 1
ATOM 712 C C . GLU A 1 90 ? -13.405 -3.897 16.008 1.00 88.12 90 GLU A C 1
ATOM 714 O O . GLU A 1 90 ? -13.528 -4.697 16.928 1.00 88.12 90 GLU A O 1
ATOM 719 N N . GLY A 1 91 ? -14.311 -2.940 15.773 1.00 89.06 91 GLY A N 1
ATOM 720 C CA . GLY A 1 91 ? -15.521 -2.782 16.588 1.00 89.06 91 GLY A CA 1
ATOM 721 C C . GLY A 1 91 ? -16.431 -4.015 16.562 1.00 89.06 91 GLY A C 1
ATOM 722 O O . GLY A 1 91 ? -16.852 -4.489 17.611 1.00 89.06 91 GLY A O 1
ATOM 723 N N . GLU A 1 92 ? -16.679 -4.592 15.381 1.00 88.50 92 GLU A N 1
ATOM 724 C CA . GLU A 1 92 ? -17.476 -5.822 15.268 1.00 88.50 92 GLU A CA 1
ATOM 725 C C . GLU A 1 92 ? -16.791 -7.023 15.946 1.00 88.50 92 GLU A C 1
ATOM 727 O O . GLU A 1 92 ? -17.468 -7.876 16.519 1.00 88.50 92 GLU A O 1
ATOM 732 N N . ILE A 1 93 ? -15.459 -7.115 15.910 1.00 88.06 93 ILE A N 1
ATOM 733 C CA . ILE A 1 93 ? -14.710 -8.161 16.621 1.00 88.06 93 ILE A CA 1
ATOM 734 C C . ILE A 1 93 ? -14.826 -7.973 18.134 1.00 88.06 93 ILE A C 1
ATOM 736 O O . ILE A 1 93 ? -15.060 -8.959 18.828 1.00 88.06 93 ILE A O 1
ATOM 740 N N . ASP A 1 94 ? -14.701 -6.748 18.639 1.00 87.06 94 ASP A N 1
ATOM 741 C CA . ASP A 1 94 ? -14.830 -6.450 20.066 1.00 87.06 94 ASP A CA 1
ATOM 742 C C . ASP A 1 94 ? -16.238 -6.753 20.588 1.00 87.06 94 ASP A C 1
ATOM 744 O O . ASP A 1 94 ? -16.367 -7.374 21.643 1.00 87.06 94 ASP A O 1
ATOM 748 N N . ASP A 1 95 ? -17.284 -6.403 19.836 1.00 84.88 95 ASP A N 1
ATOM 749 C CA . ASP A 1 95 ? -18.675 -6.711 20.192 1.00 84.88 95 ASP A CA 1
ATOM 750 C C . ASP A 1 95 ? -18.903 -8.230 20.264 1.00 84.88 95 ASP A C 1
ATOM 752 O O . ASP A 1 95 ? -19.448 -8.754 21.241 1.00 84.88 95 ASP A O 1
ATOM 756 N N . ASN A 1 96 ? -18.416 -8.969 19.262 1.00 84.56 96 ASN A N 1
ATOM 757 C CA . ASN A 1 96 ? -18.490 -10.430 19.260 1.00 84.56 96 ASN A CA 1
ATOM 758 C C . ASN A 1 96 ? -17.625 -11.048 20.370 1.00 84.56 96 ASN A C 1
ATOM 760 O O . ASN A 1 96 ? -18.006 -12.054 20.969 1.00 84.56 96 ASN A O 1
ATOM 764 N N . MET A 1 97 ? -16.466 -10.463 20.673 1.00 84.75 97 MET A N 1
ATOM 765 C CA . MET A 1 97 ? -15.595 -10.911 21.757 1.00 84.75 97 MET A CA 1
ATOM 766 C C . MET A 1 97 ? -16.255 -10.682 23.119 1.00 84.75 97 MET A C 1
ATOM 768 O O . MET A 1 97 ? -16.212 -11.577 23.964 1.00 84.75 97 MET A O 1
ATOM 772 N N . GLN A 1 98 ? -16.927 -9.547 23.323 1.00 82.19 98 GLN A N 1
ATOM 773 C CA . GLN A 1 98 ? -17.744 -9.297 24.509 1.00 82.19 98 GLN A CA 1
ATOM 774 C C . GLN A 1 98 ? -18.878 -10.323 24.616 1.00 82.19 98 GLN A C 1
ATOM 776 O O . GLN A 1 98 ? -19.040 -10.937 25.671 1.00 82.19 98 GLN A O 1
ATOM 781 N N . GLU A 1 99 ? -19.602 -10.607 23.528 1.00 81.44 99 GLU A N 1
ATOM 782 C CA . GLU A 1 99 ? -20.672 -11.614 23.532 1.00 81.44 99 GLU A CA 1
ATOM 783 C C . GLU A 1 99 ? -20.144 -13.024 23.868 1.00 81.44 99 GLU A C 1
ATOM 785 O O . GLU A 1 99 ? -20.777 -13.773 24.619 1.00 81.44 99 GLU A O 1
ATOM 790 N N . LEU A 1 100 ? -18.960 -13.390 23.363 1.00 82.50 100 LEU A N 1
ATOM 791 C CA . LEU A 1 100 ? -18.307 -14.661 23.684 1.00 82.50 100 LEU A CA 1
ATOM 792 C C . LEU A 1 100 ? -17.857 -14.734 25.149 1.00 82.50 100 LEU A C 1
ATOM 794 O O . LEU A 1 100 ? -18.026 -15.782 25.772 1.00 82.50 100 LEU A O 1
ATOM 798 N N . ILE A 1 101 ? -17.331 -13.647 25.720 1.00 77.69 101 ILE A N 1
ATOM 799 C CA . ILE A 1 101 ? -16.962 -13.576 27.144 1.00 77.69 101 ILE A CA 1
ATOM 800 C C . ILE A 1 101 ? -18.206 -13.736 28.028 1.00 77.69 101 ILE A C 1
ATOM 802 O O . ILE A 1 101 ? -18.193 -14.552 28.955 1.00 77.69 101 ILE A O 1
ATOM 806 N N . HIS A 1 102 ? -19.301 -13.047 27.693 1.00 74.88 102 HIS A N 1
ATOM 807 C CA . HIS A 1 102 ? -20.590 -13.208 28.370 1.00 74.88 102 HIS A CA 1
ATOM 808 C C . HIS A 1 102 ? -21.094 -14.660 28.286 1.00 74.88 102 HIS A C 1
ATOM 810 O O . HIS A 1 102 ? -21.496 -15.239 29.296 1.00 74.88 102 HIS A O 1
ATOM 816 N N . LYS A 1 103 ? -21.028 -15.293 27.105 1.00 77.69 103 LYS A N 1
ATOM 817 C CA . LYS A 1 103 ? -21.427 -16.704 26.919 1.00 77.69 103 LYS A CA 1
ATOM 818 C C . LYS A 1 103 ? -20.526 -17.697 27.655 1.00 77.69 103 LYS A C 1
ATOM 820 O O . LYS A 1 103 ? -21.003 -18.756 28.054 1.00 77.69 103 LYS A O 1
ATOM 825 N N . MET A 1 104 ? -19.254 -17.363 27.860 1.00 75.75 104 MET A N 1
ATOM 826 C CA . MET A 1 104 ? -18.304 -18.158 28.647 1.00 75.75 104 MET A CA 1
ATOM 827 C C . MET A 1 104 ? -18.527 -18.032 30.165 1.00 75.75 104 MET A C 1
ATOM 829 O O . MET A 1 104 ? -17.834 -18.694 30.937 1.00 75.75 104 MET A O 1
ATOM 833 N N . GLY A 1 105 ? -19.502 -17.227 30.605 1.00 69.06 105 GLY A N 1
ATOM 834 C CA . GLY A 1 105 ? -19.896 -17.118 32.010 1.00 69.06 105 GLY A CA 1
ATOM 835 C C . GLY A 1 105 ? -18.907 -16.335 32.875 1.00 69.06 105 GLY A C 1
ATOM 836 O O . GLY A 1 105 ? -18.930 -16.476 34.097 1.00 69.06 105 GLY A O 1
ATOM 837 N N . VAL A 1 106 ? -18.032 -15.532 32.262 1.00 76.38 106 VAL A N 1
ATOM 838 C CA . VAL A 1 106 ? -17.107 -14.651 32.982 1.00 76.38 106 VAL A CA 1
ATOM 839 C C . VAL A 1 106 ? -17.796 -13.296 33.178 1.00 76.38 106 VAL A C 1
ATOM 841 O O . VAL A 1 106 ? -18.088 -12.637 32.181 1.00 76.38 106 VAL A O 1
ATOM 844 N N . P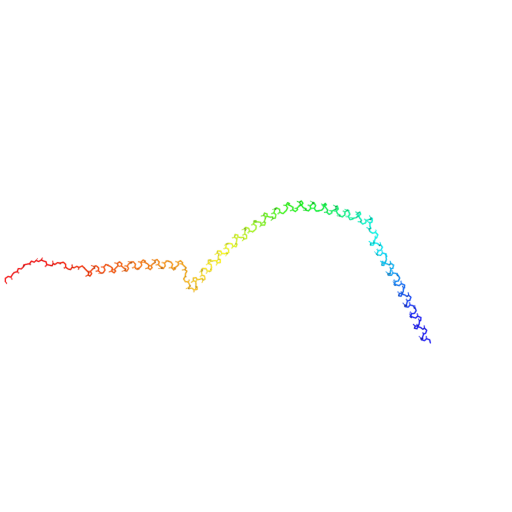RO A 1 107 ? -18.064 -12.865 34.427 1.00 69.12 107 PRO A N 1
ATOM 845 C CA . PRO A 1 107 ? -18.717 -11.587 34.691 1.00 69.12 107 PRO A CA 1
ATOM 846 C C . PRO A 1 107 ? -17.877 -10.424 34.169 1.00 69.12 107 PRO A C 1
ATOM 848 O O . PRO A 1 107 ? -16.665 -10.368 34.407 1.00 69.12 107 PRO A O 1
ATOM 851 N N . THR A 1 108 ? -18.517 -9.477 33.492 1.00 79.94 108 THR A N 1
ATOM 852 C CA . THR A 1 108 ? -17.838 -8.284 32.982 1.00 79.94 108 THR A CA 1
ATOM 853 C C . THR A 1 108 ? -17.608 -7.241 34.071 1.00 79.94 108 THR A C 1
ATOM 855 O O . THR A 1 108 ? -18.211 -7.260 35.147 1.00 79.94 108 THR A O 1
ATOM 858 N N . GLN A 1 109 ? -16.701 -6.299 33.807 1.00 80.12 109 GLN A N 1
ATOM 859 C CA . GLN A 1 109 ? -16.330 -5.282 34.791 1.00 80.12 109 GLN A CA 1
ATOM 860 C C . GLN A 1 109 ? -17.504 -4.354 35.151 1.00 80.12 109 GLN A C 1
ATOM 862 O O . GLN A 1 109 ? -17.594 -3.894 36.291 1.00 80.12 109 GLN A O 1
ATOM 867 N N . ASP A 1 110 ? -18.402 -4.091 34.201 1.00 80.94 110 ASP A N 1
ATOM 868 C CA . ASP A 1 110 ? -19.571 -3.236 34.416 1.00 80.94 110 ASP A CA 1
ATOM 869 C C . ASP A 1 110 ? -20.673 -3.963 35.188 1.00 80.94 110 ASP A C 1
ATOM 871 O O . ASP A 1 110 ? -21.227 -3.391 36.127 1.00 80.94 110 ASP A O 1
ATOM 875 N N . GLU A 1 111 ? -20.899 -5.250 34.911 1.00 80.62 111 GLU A N 1
ATOM 876 C CA . GLU A 1 111 ? -21.801 -6.093 35.708 1.00 80.62 111 GLU A CA 1
ATOM 877 C C . GLU A 1 111 ? -21.329 -6.202 37.166 1.00 80.62 111 GLU A C 1
ATOM 879 O O . GLU A 1 111 ? -22.133 -6.102 38.094 1.00 80.62 1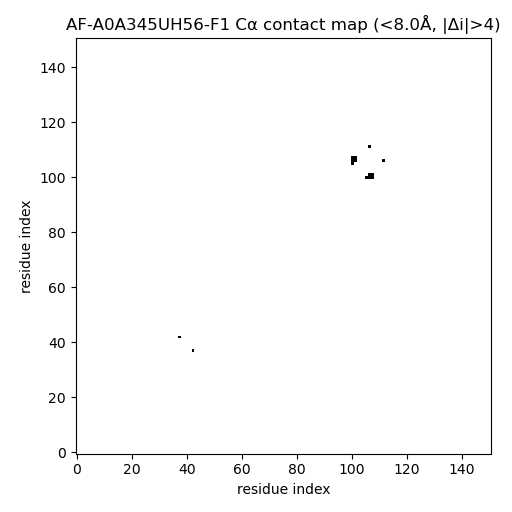11 GLU A O 1
ATOM 884 N N . ILE A 1 112 ? -20.017 -6.335 37.401 1.00 85.69 112 ILE A N 1
ATOM 885 C CA . ILE A 1 112 ? -19.442 -6.346 38.757 1.00 85.69 112 ILE A CA 1
ATOM 886 C C . ILE A 1 112 ? -19.702 -5.016 39.477 1.00 85.69 112 ILE A C 1
ATOM 888 O O . ILE A 1 112 ? -20.057 -5.011 40.661 1.00 85.69 112 ILE A O 1
ATOM 892 N N . LYS A 1 113 ? -19.535 -3.880 38.789 1.00 85.56 113 LYS A N 1
ATOM 893 C CA . LYS A 1 113 ? -19.806 -2.551 39.362 1.00 85.56 113 LYS A CA 1
ATOM 894 C C . LYS A 1 113 ? -21.282 -2.374 39.689 1.00 85.56 113 LYS A C 1
ATOM 896 O O . LYS A 1 113 ? -21.610 -1.901 40.778 1.00 85.56 113 LYS A O 1
ATOM 901 N N . GLU A 1 114 ? -22.167 -2.764 38.776 1.00 90.69 114 GLU A N 1
ATOM 902 C CA . GLU A 1 114 ? -23.607 -2.678 38.993 1.00 90.69 114 GLU A CA 1
ATOM 903 C C . GLU A 1 114 ? -24.024 -3.525 40.198 1.00 90.69 114 GLU A C 1
ATOM 905 O O . GLU A 1 114 ? -24.702 -3.028 41.102 1.00 90.69 114 GLU A O 1
ATOM 910 N N . LEU A 1 115 ? -23.550 -4.770 40.262 1.00 87.19 115 LEU A N 1
ATOM 911 C CA . LEU A 1 115 ? -23.861 -5.673 41.361 1.00 87.19 115 LEU A CA 1
ATOM 912 C C . LEU A 1 115 ? -23.322 -5.142 42.696 1.00 87.19 115 LEU A C 1
ATOM 914 O O . LEU A 1 115 ? -24.033 -5.172 43.698 1.00 87.19 115 LEU A O 1
ATOM 918 N N . THR A 1 116 ? -22.112 -4.578 42.707 1.00 89.31 116 THR A N 1
ATOM 919 C CA . THR A 1 116 ? -21.523 -3.946 43.899 1.00 89.31 116 THR A CA 1
ATOM 920 C C . THR A 1 116 ? -22.392 -2.786 44.392 1.00 89.31 116 THR A C 1
ATOM 922 O O . THR A 1 116 ? -22.717 -2.719 45.576 1.00 89.31 116 THR A O 1
ATOM 925 N N . SER A 1 117 ? -22.870 -1.924 43.487 1.00 90.81 117 SER A N 1
ATOM 926 C CA . SER A 1 117 ? -23.784 -0.830 43.845 1.00 90.81 117 SER A CA 1
ATOM 927 C C . SER A 1 117 ? -25.121 -1.337 44.400 1.00 90.81 117 SER A C 1
ATOM 929 O O . SER A 1 117 ? -25.680 -0.760 45.340 1.00 90.81 117 SER A O 1
ATOM 931 N N . GLN A 1 118 ? -25.661 -2.424 43.841 1.00 91.06 118 GLN A N 1
ATOM 932 C CA . GLN A 1 118 ? -26.881 -3.045 44.360 1.00 91.06 118 GLN A CA 1
ATOM 933 C C . GLN A 1 118 ? -26.668 -3.634 45.762 1.00 91.06 118 GLN A C 1
ATOM 935 O O . GLN A 1 118 ? -27.524 -3.449 46.630 1.00 91.06 118 GLN A O 1
ATOM 940 N N . VAL A 1 119 ? -25.522 -4.273 46.009 1.00 94.81 119 VAL A N 1
ATOM 941 C CA . VAL A 1 119 ? -25.146 -4.815 47.323 1.00 94.81 119 VAL A CA 1
ATOM 942 C C . VAL A 1 119 ? -25.010 -3.701 48.360 1.00 94.81 119 VAL A C 1
ATOM 944 O O . VAL A 1 119 ? -25.588 -3.819 49.438 1.00 94.81 119 VAL A O 1
ATOM 947 N N . GLU A 1 120 ? -24.354 -2.585 48.037 1.00 91.56 120 GLU A N 1
ATOM 948 C CA . GLU A 1 120 ? -24.260 -1.424 48.936 1.00 91.56 120 GLU A CA 1
ATOM 949 C C . GLU A 1 120 ? -25.642 -0.877 49.320 1.00 91.56 120 GLU A C 1
ATOM 951 O O . GLU A 1 120 ? -25.922 -0.615 50.492 1.00 91.56 120 GLU A O 1
ATOM 956 N N . LYS A 1 121 ? -26.556 -0.748 48.349 1.00 90.50 121 LYS A N 1
ATOM 957 C CA . LYS A 1 121 ? -27.943 -0.328 48.616 1.00 90.50 121 LYS A CA 1
ATOM 958 C C . LYS A 1 121 ? -28.677 -1.315 49.520 1.00 90.50 121 LYS A C 1
ATOM 960 O O . LYS A 1 121 ? -29.499 -0.893 50.335 1.00 90.50 121 LYS A O 1
ATOM 965 N N . LEU A 1 122 ? -28.416 -2.611 49.364 1.00 90.12 122 LEU A N 1
ATOM 966 C CA . LEU A 1 122 ? -29.034 -3.648 50.181 1.00 90.12 122 LEU A CA 1
ATOM 967 C C . LEU A 1 122 ? -28.497 -3.619 51.616 1.00 90.12 122 LEU A C 1
ATOM 969 O O . LEU A 1 122 ? -29.300 -3.629 52.546 1.00 90.12 122 LEU A O 1
ATOM 973 N N . ILE A 1 123 ? -27.177 -3.491 51.789 1.00 91.31 123 ILE A N 1
ATOM 974 C CA . ILE A 1 123 ? -26.521 -3.338 53.096 1.00 91.31 123 ILE A CA 1
ATOM 975 C C . ILE A 1 123 ? -27.110 -2.137 53.836 1.00 91.31 123 ILE A C 1
ATOM 977 O O . ILE A 1 123 ? -27.565 -2.285 54.965 1.00 91.31 123 ILE A O 1
ATOM 981 N N . ASN A 1 124 ? -27.216 -0.983 53.174 1.00 90.00 124 ASN A N 1
ATOM 982 C CA . ASN A 1 124 ? -27.789 0.219 53.782 1.00 90.00 124 ASN A CA 1
ATOM 983 C C . ASN A 1 124 ? -29.239 0.011 54.253 1.00 90.00 124 ASN A C 1
ATOM 985 O O . ASN A 1 124 ? -29.604 0.431 55.349 1.00 90.00 124 ASN A O 1
ATOM 989 N N . LYS A 1 125 ? -30.072 -0.679 53.462 1.00 89.50 125 LYS A N 1
ATOM 990 C CA . LYS A 1 125 ? -31.455 -0.992 53.858 1.00 89.50 125 LYS A CA 1
ATOM 991 C C . LYS A 1 125 ? -31.523 -1.962 55.037 1.00 89.50 125 LYS A C 1
ATOM 993 O O . LYS A 1 125 ? -32.403 -1.808 55.882 1.00 89.50 125 LYS A O 1
ATOM 998 N N . VAL A 1 126 ? -30.640 -2.960 55.084 1.00 90.62 126 VAL A N 1
ATOM 999 C CA . VAL A 1 126 ? -30.563 -3.914 56.200 1.00 90.62 126 VAL A CA 1
ATOM 1000 C C . VAL A 1 126 ? -30.111 -3.204 57.474 1.00 90.62 126 VAL A C 1
ATOM 1002 O O . VAL A 1 126 ? -30.754 -3.373 58.507 1.00 90.62 126 VAL A O 1
ATOM 1005 N N . ASP A 1 127 ? -29.093 -2.349 57.393 1.00 87.88 127 ASP A N 1
ATOM 1006 C CA . ASP A 1 127 ? -28.623 -1.528 58.512 1.00 87.88 127 ASP A CA 1
ATOM 1007 C C . ASP A 1 127 ? -29.723 -0.607 59.048 1.00 87.88 127 ASP A C 1
ATOM 1009 O O . ASP A 1 127 ? -29.932 -0.513 60.259 1.00 87.88 127 ASP A O 1
ATOM 1013 N N . ASP A 1 128 ? -30.466 0.056 58.161 1.00 87.25 128 ASP A N 1
ATOM 1014 C CA . ASP A 1 128 ? -31.581 0.921 58.546 1.00 87.25 128 ASP A CA 1
ATOM 1015 C C . ASP A 1 128 ? -32.723 0.142 59.205 1.00 87.25 128 ASP A C 1
ATOM 1017 O O . ASP A 1 128 ? -33.340 0.625 60.159 1.00 87.25 128 ASP A O 1
ATOM 1021 N N . LEU A 1 129 ? -33.019 -1.065 58.716 1.00 84.88 129 LEU A N 1
ATOM 1022 C CA . LEU A 1 129 ? -34.010 -1.945 59.330 1.00 84.88 129 LEU A CA 1
ATOM 1023 C C . LEU A 1 129 ? -33.533 -2.455 60.694 1.00 84.88 129 LEU A C 1
ATOM 1025 O O . LEU A 1 129 ? -34.307 -2.385 61.646 1.00 84.88 129 LEU A O 1
ATOM 1029 N N . SER A 1 130 ? -32.272 -2.877 60.824 1.00 82.44 130 SER A N 1
ATOM 1030 C CA . SER A 1 130 ? -31.687 -3.297 62.104 1.00 82.44 130 SER A CA 1
ATOM 1031 C C . SER A 1 130 ? -31.753 -2.167 63.128 1.00 82.44 130 SER A C 1
ATOM 1033 O O . SER A 1 130 ? -32.299 -2.348 64.211 1.00 82.44 130 SER A O 1
ATOM 1035 N N . LYS A 1 131 ? -31.329 -0.952 62.752 1.00 84.31 131 LYS A N 1
ATOM 1036 C CA . LYS A 1 131 ? -31.404 0.233 63.621 1.00 84.31 131 LYS A CA 1
ATOM 1037 C C . LYS A 1 131 ? -32.831 0.554 64.060 1.00 84.31 131 LYS A C 1
ATOM 1039 O O . LYS A 1 131 ? -33.017 1.078 65.157 1.00 84.31 131 LYS A O 1
ATOM 1044 N N . LYS A 1 132 ? -33.838 0.289 63.221 1.00 78.75 132 LYS A N 1
ATOM 1045 C CA . LYS A 1 132 ? -35.257 0.472 63.571 1.00 78.75 132 LYS A CA 1
ATOM 1046 C C . LYS A 1 132 ? -35.767 -0.607 64.524 1.00 78.75 132 LYS A C 1
ATOM 1048 O O . LYS A 1 132 ? -36.533 -0.272 65.423 1.00 78.75 132 LYS A O 1
ATOM 1053 N N . VAL A 1 133 ? -35.342 -1.859 64.355 1.00 76.94 133 VAL A N 1
ATOM 1054 C CA . VAL A 1 133 ? -35.670 -2.961 65.276 1.00 76.94 133 VAL A CA 1
ATOM 1055 C C . VAL A 1 133 ? -35.031 -2.712 66.645 1.00 76.94 133 VAL A C 1
ATOM 1057 O O . VAL A 1 133 ? -35.739 -2.681 67.646 1.00 76.94 133 VAL A O 1
ATOM 1060 N N . ASP A 1 134 ? -33.747 -2.349 66.686 1.00 73.31 134 ASP A N 1
ATOM 1061 C CA . ASP A 1 134 ? -33.034 -2.018 67.928 1.00 73.31 134 ASP A CA 1
ATOM 1062 C C . ASP A 1 134 ? -33.651 -0.822 68.680 1.00 73.31 134 ASP A C 1
ATOM 1064 O O . ASP A 1 134 ? -33.595 -0.739 69.909 1.00 73.31 134 ASP A O 1
ATOM 1068 N N . GLN A 1 135 ? -34.245 0.132 67.956 1.00 69.44 135 GLN A N 1
ATOM 1069 C CA . GLN A 1 135 ? -34.974 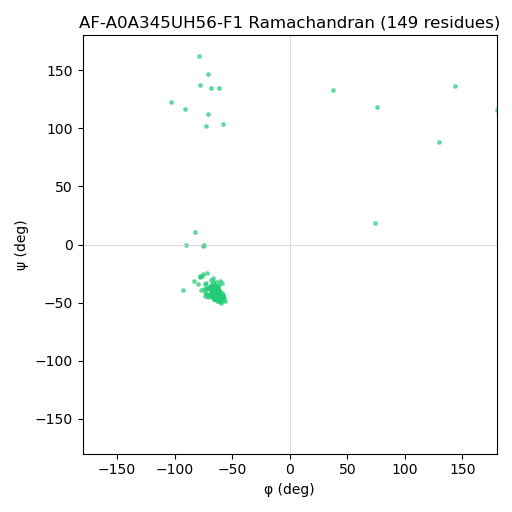1.260 68.547 1.00 69.44 135 GLN A CA 1
ATOM 1070 C C . GLN A 1 135 ? -36.380 0.882 69.030 1.00 69.44 135 GLN A C 1
ATOM 1072 O O . GLN A 1 135 ? -36.879 1.502 69.971 1.00 69.44 135 GLN A O 1
ATOM 1077 N N . ALA A 1 136 ? -37.015 -0.119 68.416 1.00 61.59 136 ALA A N 1
ATOM 1078 C CA . ALA A 1 136 ? -38.292 -0.654 68.876 1.00 61.59 136 ALA A CA 1
ATOM 1079 C C . ALA A 1 136 ? -38.124 -1.441 70.186 1.00 61.59 136 ALA A C 1
ATOM 1081 O O . ALA A 1 136 ? -38.933 -1.265 71.095 1.00 61.59 136 ALA A O 1
ATOM 1082 N N . ASP A 1 137 ? -37.031 -2.198 70.325 1.00 59.59 137 ASP A N 1
ATOM 1083 C CA . ASP A 1 137 ? -36.707 -2.949 71.547 1.00 59.59 137 ASP A CA 1
ATOM 1084 C C . ASP A 1 137 ? -36.192 -2.057 72.692 1.00 59.59 137 ASP A C 1
ATOM 1086 O O . ASP A 1 137 ? -36.365 -2.376 73.868 1.00 59.59 137 ASP A O 1
ATOM 1090 N N . LYS A 1 138 ? -35.601 -0.894 72.378 1.00 58.50 138 LYS A N 1
ATOM 1091 C CA . LYS A 1 138 ? -35.120 0.077 73.382 1.00 58.50 138 LYS A CA 1
ATOM 1092 C C . LYS A 1 138 ? -36.146 1.132 73.796 1.00 58.50 138 LYS A C 1
ATOM 1094 O O . LYS A 1 138 ? -35.824 1.965 74.645 1.00 58.50 138 LYS A O 1
ATOM 1099 N N . LYS A 1 139 ? -37.367 1.132 73.245 1.00 47.78 139 LYS A N 1
ATOM 1100 C CA . LYS A 1 139 ? -38.413 2.072 73.674 1.00 47.78 139 LYS A CA 1
ATOM 1101 C C . LYS A 1 139 ? -38.901 1.677 75.077 1.00 47.78 139 LYS A C 1
ATOM 1103 O O . LYS A 1 139 ? -39.541 0.636 75.213 1.00 47.78 139 LYS A O 1
ATOM 1108 N N . PRO A 1 140 ? -38.653 2.480 76.130 1.00 44.22 140 PRO A N 1
ATOM 1109 C CA . PRO A 1 140 ? -39.103 2.126 77.467 1.00 44.22 140 PRO A CA 1
ATOM 1110 C C . PRO A 1 140 ? -40.628 2.197 77.511 1.00 44.22 140 PRO A C 1
ATOM 1112 O O . PRO A 1 140 ? -41.223 3.175 77.046 1.00 44.22 140 PRO A O 1
ATOM 1115 N N . ALA A 1 141 ? -41.260 1.182 78.099 1.00 50.44 141 ALA A N 1
ATOM 1116 C CA . ALA A 1 141 ? -42.649 1.264 78.520 1.00 50.44 141 ALA A CA 1
ATOM 1117 C C . ALA A 1 141 ? -42.787 2.433 79.514 1.00 50.44 141 ALA A C 1
ATOM 1119 O O . ALA A 1 141 ? -42.352 2.347 80.661 1.00 50.44 141 ALA A O 1
ATOM 1120 N N . ALA A 1 142 ? -43.332 3.560 79.051 1.00 47.66 142 ALA A N 1
ATOM 1121 C CA . ALA A 1 142 ? -43.660 4.692 79.909 1.00 47.66 142 ALA A CA 1
ATOM 1122 C C . ALA A 1 142 ? -44.874 4.339 80.800 1.00 47.66 142 ALA A C 1
ATOM 1124 O O . ALA A 1 142 ? -45.742 3.569 80.380 1.00 47.66 142 ALA A O 1
ATOM 1125 N N . PRO A 1 143 ? -44.923 4.857 82.040 1.00 47.16 143 PRO A N 1
ATOM 1126 C CA . PRO A 1 143 ? -45.611 4.223 83.160 1.00 47.16 143 PRO A CA 1
ATOM 1127 C C . PRO A 1 143 ? -47.129 4.421 83.118 1.00 47.16 143 PRO A C 1
ATOM 1129 O O . PRO A 1 143 ? -47.625 5.526 82.899 1.00 47.16 143 PRO A O 1
ATOM 1132 N N . ALA A 1 144 ? -47.872 3.352 83.411 1.00 41.41 144 ALA A N 1
ATOM 1133 C CA . ALA A 1 144 ? -49.305 3.419 83.663 1.00 41.41 144 ALA A CA 1
ATOM 1134 C C . ALA A 1 144 ? -49.559 4.073 85.032 1.00 41.41 144 ALA A C 1
ATOM 1136 O O . ALA A 1 144 ? -49.416 3.437 86.076 1.00 41.41 144 ALA A O 1
ATOM 1137 N N . ALA A 1 145 ? -49.937 5.351 85.028 1.00 42.53 145 ALA A N 1
ATOM 1138 C CA . ALA A 1 145 ? -50.467 6.039 86.196 1.00 42.53 145 ALA A CA 1
ATOM 1139 C C . ALA A 1 145 ? -51.997 6.185 86.097 1.00 42.53 145 ALA A C 1
ATOM 1141 O O . ALA A 1 145 ? -52.506 6.837 85.192 1.00 42.53 145 ALA A O 1
ATOM 1142 N N . ALA A 1 146 ? -52.658 5.639 87.126 1.00 44.00 146 ALA A N 1
ATOM 1143 C CA . ALA A 1 146 ? -53.933 6.042 87.733 1.00 44.00 146 ALA A CA 1
ATOM 1144 C C . ALA A 1 146 ? -55.273 5.736 87.020 1.00 44.00 146 ALA A C 1
ATOM 1146 O O . ALA A 1 146 ? -55.612 6.359 86.024 1.00 44.00 146 ALA A O 1
ATOM 1147 N N . ALA A 1 147 ? -56.133 4.928 87.672 1.00 43.12 147 ALA A N 1
ATOM 1148 C CA . ALA A 1 147 ? -57.329 5.434 88.380 1.00 43.12 147 ALA A CA 1
ATOM 1149 C C . ALA A 1 147 ? -58.185 4.326 89.062 1.00 43.12 147 ALA A C 1
ATOM 1151 O O . ALA A 1 147 ? -58.782 3.491 88.400 1.00 43.12 147 ALA A O 1
ATOM 1152 N N . LYS A 1 148 ? -58.241 4.404 90.404 1.00 41.91 148 LYS A N 1
ATOM 1153 C CA . LYS A 1 148 ? -59.354 4.217 91.374 1.00 41.91 148 LYS A CA 1
ATOM 1154 C C . LYS A 1 148 ? -60.446 3.134 91.186 1.00 41.91 148 LYS A C 1
ATOM 1156 O O . LYS A 1 148 ? -61.191 3.178 90.220 1.00 41.91 148 LYS A O 1
ATOM 1161 N N . ALA A 1 149 ? -60.720 2.393 92.274 1.00 39.34 149 ALA A N 1
ATOM 1162 C CA . ALA A 1 149 ? -61.905 2.531 93.161 1.00 39.34 149 ALA A CA 1
ATOM 1163 C C . ALA A 1 149 ? -62.429 1.177 93.691 1.00 39.34 149 ALA A C 1
ATOM 1165 O O . ALA A 1 149 ? -62.636 0.258 92.910 1.00 39.34 149 ALA A O 1
ATOM 1166 N N . GLY A 1 150 ? -62.767 1.109 94.988 1.00 40.38 150 GLY A N 1
ATOM 1167 C CA . GLY A 1 150 ? -63.825 0.206 95.468 1.00 40.38 150 GLY A CA 1
ATOM 1168 C C . GLY A 1 150 ? -63.494 -0.695 96.659 1.00 40.38 150 GLY A C 1
ATOM 1169 O O . GLY A 1 150 ? -63.137 -1.841 96.448 1.00 40.38 150 GLY A O 1
ATOM 1170 N N . LYS A 1 151 ? -63.731 -0.138 97.856 1.00 38.03 151 LYS A N 1
ATOM 1171 C CA . LYS A 1 151 ? -64.156 -0.748 99.135 1.00 38.03 151 LYS A CA 1
ATOM 1172 C C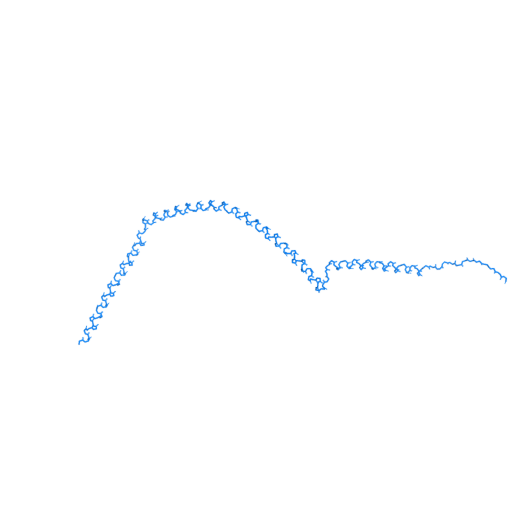 . LYS A 1 151 ? -63.363 -1.912 99.743 1.00 38.03 151 LYS A C 1
ATOM 1174 O O . LYS A 1 151 ? -63.425 -3.038 99.218 1.00 38.03 151 LYS A O 1
#

pLDDT: mean 75.92, std 13.89, range [38.03, 94.81]

Mean predicted aligned error: 20.36 Å